Protein AF-A0A1M5QL89-F1 (afdb_monomer_lite)

Secondary structure (DSSP, 8-state):
---HHHHHHHHHHHHGGG--EES---HHHHHHHHHHHS--TT-S-EEEEEEESSSSEEEEEETTTEEEEEE--SSSS--EEEEESSHHHHHHHHHHHHHHHT-

Radius of gyration: 13.14 Å; chains: 1; bounding box: 34×24×36 Å

Foldseek 3Di:
DDDLQVLQVVVCVVVPPLQFKHQPDDFVVVVVQQVQQDPPPPFPDKTWGMAGNVAQWTWIDTNVQKIKIWRGDSPRYHTDIDTDRGSVRVSVVSSVCSVVPPD

Sequence (103 aa):
MYNVISEINKLEEKYGEEFNWGTDLKPEYFETELKRETTIAPFKSVKAIARSYSNDDVLFVLDDEVYRIYHLTYSGGNPRYQEFTDGQAAVDYIEKRFLNEYL

pLDDT: mean 92.54, std 7.23, range [67.0, 98.38]

Structure (mmCIF, N/CA/C/O backbone):
data_AF-A0A1M5QL89-F1
#
_entry.id   AF-A0A1M5QL89-F1
#
loop_
_atom_site.group_PDB
_atom_site.id
_atom_site.type_symbol
_atom_site.label_atom_id
_atom_site.label_alt_id
_atom_site.label_comp_id
_atom_site.label_asym_id
_atom_site.label_entity_id
_atom_site.label_seq_id
_atom_site.pdbx_PDB_ins_code
_atom_site.Cartn_x
_atom_site.Cartn_y
_atom_site.Cartn_z
_atom_site.occupancy
_atom_site.B_iso_or_equiv
_atom_site.auth_seq_id
_atom_site.auth_comp_id
_atom_site.auth_asym_id
_atom_site.auth_atom_id
_atom_site.pdbx_PDB_model_num
ATOM 1 N N . MET A 1 1 ? -15.075 -2.547 -9.523 1.00 67.06 1 MET A N 1
ATOM 2 C CA . MET A 1 1 ? -13.614 -2.484 -9.324 1.00 67.06 1 MET A CA 1
ATOM 3 C C . MET A 1 1 ? -13.385 -2.221 -7.850 1.00 67.06 1 MET A C 1
ATOM 5 O O . MET A 1 1 ? -14.052 -1.341 -7.318 1.00 67.06 1 MET A O 1
ATOM 9 N N . TYR A 1 2 ? -12.564 -3.028 -7.187 1.00 86.94 2 TYR A N 1
ATOM 10 C CA . TYR A 1 2 ? -12.269 -2.858 -5.766 1.00 86.94 2 TYR A CA 1
ATOM 11 C C . TYR A 1 2 ? -11.463 -1.566 -5.554 1.00 86.94 2 TYR A C 1
ATOM 13 O O . TYR A 1 2 ? -10.496 -1.336 -6.278 1.00 86.94 2 TYR A O 1
ATOM 21 N N . ASN A 1 3 ? -11.883 -0.697 -4.629 1.00 94.94 3 ASN A N 1
ATOM 22 C CA . ASN A 1 3 ? -11.225 0.589 -4.380 1.00 94.94 3 ASN A CA 1
ATOM 23 C C . ASN A 1 3 ? -10.446 0.534 -3.065 1.00 94.94 3 ASN A C 1
ATOM 25 O O . ASN A 1 3 ? -10.994 0.824 -2.006 1.00 94.94 3 ASN A O 1
ATOM 29 N N . VAL A 1 4 ? -9.160 0.202 -3.161 1.00 96.88 4 VAL A N 1
ATOM 30 C CA . VAL A 1 4 ? -8.275 0.026 -2.001 1.00 96.88 4 VAL A CA 1
ATOM 31 C C . VAL A 1 4 ? -8.244 1.260 -1.097 1.00 96.88 4 VAL A C 1
ATOM 33 O O . VAL A 1 4 ? -8.386 1.114 0.109 1.00 96.88 4 VAL A O 1
ATOM 36 N N . ILE A 1 5 ? -8.131 2.471 -1.658 1.00 97.06 5 ILE A N 1
ATOM 37 C CA . ILE A 1 5 ? -8.099 3.724 -0.876 1.00 97.06 5 ILE A CA 1
ATOM 38 C C . ILE A 1 5 ? -9.370 3.851 -0.031 1.00 97.06 5 ILE A C 1
ATOM 40 O O . ILE A 1 5 ? -9.305 4.113 1.166 1.00 97.06 5 ILE A O 1
ATOM 44 N N . SER A 1 6 ? -10.534 3.624 -0.649 1.00 97.56 6 SER A N 1
ATOM 45 C CA . SER A 1 6 ? -11.811 3.716 0.061 1.00 97.56 6 SER A CA 1
ATOM 46 C C . SER A 1 6 ? -11.943 2.677 1.169 1.00 97.56 6 SER A C 1
ATOM 48 O O . SER A 1 6 ? -12.586 2.973 2.171 1.00 97.56 6 SER A O 1
ATOM 50 N N . GLU A 1 7 ? -11.405 1.471 0.992 1.00 98.19 7 GLU A N 1
ATOM 51 C CA . GLU A 1 7 ? -11.493 0.426 2.014 1.00 98.19 7 GLU A CA 1
ATOM 52 C C . GLU A 1 7 ? -10.521 0.676 3.170 1.00 98.19 7 GLU A C 1
ATOM 54 O O . GLU A 1 7 ? -10.924 0.523 4.317 1.00 98.19 7 GLU A O 1
ATOM 59 N N . ILE A 1 8 ? -9.303 1.167 2.909 1.00 97.81 8 ILE A N 1
ATOM 60 C CA . ILE A 1 8 ? -8.386 1.600 3.979 1.00 97.81 8 ILE A CA 1
ATOM 61 C C . ILE A 1 8 ? -9.024 2.709 4.824 1.00 97.81 8 ILE A C 1
ATOM 63 O O . ILE A 1 8 ? -9.019 2.606 6.047 1.00 97.81 8 ILE A O 1
ATOM 67 N N . ASN A 1 9 ? -9.655 3.708 4.199 1.00 97.25 9 ASN A N 1
ATOM 68 C CA . ASN A 1 9 ? -10.330 4.780 4.939 1.00 97.25 9 ASN A CA 1
ATOM 69 C C . ASN A 1 9 ? -11.491 4.255 5.798 1.00 97.25 9 ASN A C 1
ATOM 71 O O . ASN A 1 9 ? -11.696 4.729 6.909 1.00 97.25 9 ASN A O 1
ATOM 75 N N . LYS A 1 10 ? -12.230 3.239 5.333 1.00 98.00 10 LYS A N 1
ATOM 76 C CA . LYS A 1 10 ? -13.265 2.591 6.157 1.00 98.00 10 LYS A CA 1
ATOM 77 C C . LYS A 1 10 ? -12.673 1.862 7.361 1.00 98.00 10 LYS A C 1
ATOM 79 O O . LYS A 1 10 ? -13.324 1.816 8.399 1.00 98.00 10 LYS A O 1
ATOM 84 N N . LEU A 1 11 ? -11.485 1.266 7.234 1.00 97.75 11 LEU A N 1
ATOM 85 C CA . LEU A 1 11 ? -10.792 0.652 8.371 1.00 97.75 11 LEU A CA 1
ATOM 86 C C . LEU A 1 11 ? -10.329 1.717 9.372 1.00 97.75 11 LEU A C 1
ATOM 88 O O . LEU A 1 11 ? -10.525 1.531 10.571 1.00 97.75 11 LEU A O 1
ATOM 92 N N . GLU A 1 12 ? -9.807 2.841 8.882 1.00 96.12 12 GLU A N 1
ATOM 93 C CA . GLU A 1 12 ? -9.436 4.003 9.699 1.00 96.12 12 GLU A CA 1
ATOM 94 C C . GLU A 1 12 ? -10.655 4.564 10.453 1.00 96.12 12 GLU A C 1
ATOM 96 O O . GLU A 1 12 ? -10.598 4.764 11.663 1.00 96.12 12 GLU A O 1
ATOM 101 N N . GLU A 1 13 ? -11.813 4.690 9.796 1.00 96.88 13 GLU A N 1
ATOM 102 C CA . GLU A 1 13 ? -13.078 5.068 10.448 1.00 96.88 13 GLU A CA 1
ATOM 103 C C . GLU A 1 13 ? -13.577 4.013 11.454 1.00 96.88 13 GLU A C 1
ATOM 105 O O . GLU A 1 13 ? -14.106 4.358 12.511 1.00 96.88 13 GLU A O 1
ATOM 110 N N . LYS A 1 14 ? -13.437 2.721 11.131 1.00 97.00 14 LYS A N 1
ATOM 111 C CA . LYS A 1 14 ? -13.930 1.598 11.946 1.00 97.00 14 LYS A CA 1
ATOM 112 C C . LYS A 1 14 ? -13.148 1.429 13.247 1.00 97.00 14 LYS A C 1
ATOM 114 O O . LYS A 1 14 ? -13.756 1.151 14.280 1.00 97.00 14 LYS A O 1
ATOM 119 N N . TYR A 1 15 ? -11.824 1.521 13.178 1.00 96.31 15 TYR A N 1
ATOM 120 C CA . TYR A 1 15 ? -10.923 1.278 14.308 1.00 96.31 15 TYR A CA 1
ATOM 121 C C . TYR A 1 15 ? -10.448 2.572 14.982 1.00 96.31 15 TYR A C 1
ATOM 123 O O . TYR A 1 15 ? -9.955 2.521 16.108 1.00 96.31 15 TYR A O 1
ATOM 131 N N . GLY A 1 16 ? -10.666 3.727 14.350 1.00 93.62 16 GLY A N 1
ATOM 132 C CA . GLY A 1 16 ? -10.361 5.037 14.912 1.00 93.62 16 GLY A CA 1
ATOM 133 C C . GLY A 1 16 ? -8.861 5.281 15.061 1.00 93.62 16 GLY A C 1
ATOM 134 O O . GLY A 1 16 ? -8.054 4.764 14.296 1.00 93.62 16 GLY A O 1
ATOM 135 N N . GLU A 1 17 ? -8.494 6.067 16.076 1.00 89.44 17 GLU A N 1
ATOM 136 C CA . GLU A 1 17 ? -7.114 6.523 16.320 1.00 89.44 17 GLU A CA 1
ATOM 137 C C . GLU A 1 17 ? -6.108 5.388 16.565 1.00 89.44 17 GLU A C 1
ATOM 139 O O . GLU A 1 17 ? -4.908 5.586 16.399 1.00 89.44 17 GLU A O 1
ATOM 144 N N . GLU A 1 18 ? -6.585 4.197 16.933 1.00 91.19 18 GLU A N 1
ATOM 145 C CA . GLU A 1 18 ? -5.731 3.026 17.139 1.00 91.19 18 GLU A CA 1
ATOM 146 C C . GLU A 1 18 ? -5.273 2.405 15.812 1.00 91.19 18 GLU A C 1
ATOM 148 O O . GLU A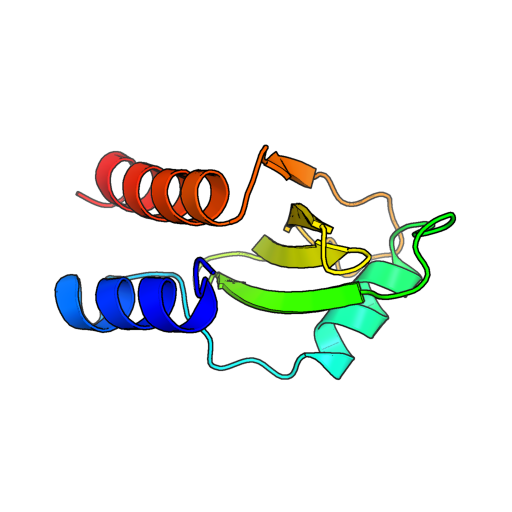 1 18 ? -4.262 1.703 15.774 1.00 91.19 18 GLU A O 1
ATOM 153 N N . PHE A 1 19 ? -5.990 2.649 14.708 1.00 96.00 19 PHE A N 1
ATOM 154 C CA . PHE A 1 19 ? -5.621 2.096 13.411 1.00 96.00 19 PHE A CA 1
ATOM 155 C C . PHE A 1 19 ? -4.311 2.699 12.909 1.00 96.00 19 PHE A C 1
ATOM 157 O O . PHE A 1 19 ? -4.144 3.911 12.806 1.00 96.00 19 PHE A O 1
ATOM 164 N N . ASN A 1 20 ? -3.370 1.835 12.543 1.00 95.06 20 ASN A N 1
ATOM 165 C CA . ASN A 1 20 ? -2.009 2.242 12.216 1.00 95.06 20 ASN A CA 1
ATOM 166 C C . ASN A 1 20 ? -1.730 2.336 10.712 1.00 95.06 20 ASN A C 1
ATOM 168 O O . ASN A 1 20 ? -0.565 2.379 10.328 1.00 95.06 20 ASN A O 1
ATOM 172 N N . TRP A 1 21 ? -2.754 2.359 9.863 1.00 97.69 21 TRP A N 1
ATOM 173 C CA . TRP A 1 21 ? -2.615 2.558 8.421 1.00 97.69 21 TRP A CA 1
ATOM 174 C C . TRP A 1 21 ? -3.518 3.686 7.951 1.00 97.69 21 TRP A C 1
ATOM 176 O O . TRP A 1 21 ? -4.594 3.894 8.498 1.00 97.69 21 TRP A O 1
ATOM 186 N N . GLY A 1 22 ? -3.123 4.367 6.882 1.00 96.8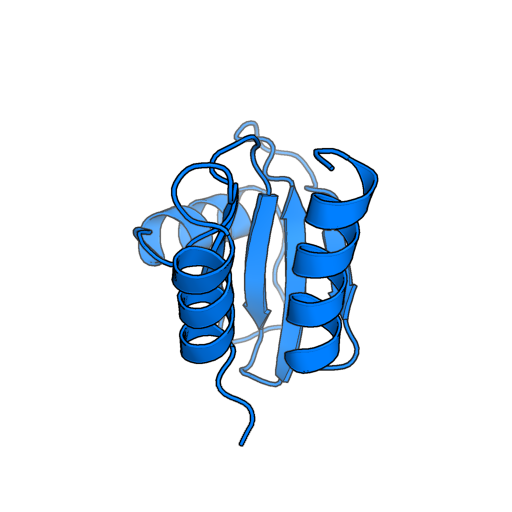1 22 GLY A N 1
ATOM 187 C CA . GLY A 1 22 ? -3.999 5.348 6.261 1.00 96.81 22 GLY A CA 1
ATOM 188 C C . GLY A 1 22 ? -3.518 5.830 4.906 1.00 96.81 22 GLY A C 1
ATOM 189 O O . GLY A 1 22 ? -2.484 5.397 4.379 1.00 96.81 22 GLY A O 1
ATOM 190 N N . THR A 1 23 ? -4.329 6.705 4.319 1.00 96.75 23 THR A N 1
ATOM 191 C CA . THR A 1 23 ? -4.138 7.230 2.960 1.00 96.75 23 THR A CA 1
ATOM 192 C C . THR A 1 23 ? -3.685 8.688 2.947 1.00 96.75 23 THR A C 1
ATOM 194 O O . THR A 1 23 ? -3.520 9.268 1.875 1.00 96.75 23 THR A O 1
ATOM 197 N N . ASP A 1 24 ? -3.416 9.278 4.117 1.00 94.06 24 ASP A N 1
ATOM 198 C CA . ASP A 1 24 ? -2.718 10.559 4.203 1.00 94.06 24 ASP A CA 1
ATOM 199 C C . ASP A 1 24 ? -1.220 10.344 3.937 1.00 94.06 24 ASP A C 1
ATOM 201 O O . ASP A 1 24 ? -0.412 10.019 4.815 1.00 94.06 24 ASP A O 1
ATOM 205 N N . LEU A 1 25 ? -0.849 10.445 2.662 1.00 95.19 25 LEU A N 1
ATOM 206 C CA . LEU A 1 25 ? 0.522 10.302 2.197 1.00 95.19 25 LEU A CA 1
ATOM 207 C C . LEU A 1 25 ? 0.824 11.266 1.049 1.00 95.19 25 LEU A C 1
ATOM 209 O O . LEU A 1 25 ? -0.071 11.771 0.380 1.00 95.19 25 LEU A O 1
ATOM 213 N N . LYS A 1 26 ? 2.118 11.493 0.799 1.00 95.75 26 LYS A N 1
ATOM 214 C CA . LYS A 1 26 ? 2.622 12.163 -0.409 1.00 95.75 26 LYS A CA 1
ATOM 215 C C . LYS A 1 26 ? 3.112 11.090 -1.383 1.00 95.75 26 LYS A C 1
ATOM 217 O O . LYS A 1 26 ? 4.242 10.625 -1.195 1.00 95.75 26 LYS A O 1
ATOM 222 N N . PRO A 1 27 ? 2.305 10.642 -2.362 1.00 94.81 27 PRO A N 1
ATOM 223 C CA . PRO A 1 27 ? 2.644 9.469 -3.162 1.00 94.81 27 PRO A CA 1
ATOM 224 C C . PRO A 1 27 ? 3.985 9.603 -3.882 1.00 94.81 27 PRO A C 1
ATOM 226 O O . PRO A 1 27 ? 4.800 8.683 -3.849 1.00 94.81 27 PRO A O 1
ATOM 229 N N . GLU A 1 28 ? 4.280 10.787 -4.417 1.00 95.38 28 GLU A N 1
ATOM 230 C CA . GLU A 1 28 ? 5.488 11.052 -5.202 1.00 95.38 28 GLU A CA 1
ATOM 231 C C . GLU A 1 28 ? 6.767 10.868 -4.375 1.00 95.38 28 GLU A C 1
ATOM 233 O O . GLU A 1 28 ? 7.800 10.448 -4.904 1.00 95.38 28 GLU A O 1
ATOM 238 N N . TYR A 1 29 ? 6.703 11.162 -3.072 1.00 95.19 29 TYR A N 1
ATOM 239 C CA . TYR A 1 29 ? 7.814 10.935 -2.152 1.00 95.19 29 TYR A CA 1
ATOM 240 C C . TYR A 1 29 ? 8.107 9.437 -2.033 1.00 95.19 29 TYR A C 1
ATOM 242 O O . TYR A 1 29 ? 9.216 9.003 -2.330 1.00 95.19 29 TYR A O 1
ATOM 250 N N . PHE A 1 30 ? 7.099 8.633 -1.696 1.00 95.88 30 PHE A N 1
ATOM 251 C CA . PHE A 1 30 ? 7.259 7.188 -1.517 1.00 95.88 30 PHE A CA 1
ATOM 252 C C . PHE A 1 30 ? 7.611 6.461 -2.815 1.00 95.88 30 PHE A C 1
ATOM 254 O O . PHE A 1 30 ? 8.437 5.551 -2.812 1.00 95.88 30 PHE A O 1
ATOM 261 N N . GLU A 1 31 ? 7.036 6.880 -3.940 1.00 94.88 31 GLU A N 1
ATOM 262 C CA . GLU A 1 31 ? 7.397 6.357 -5.258 1.00 94.88 31 GLU A CA 1
ATOM 263 C C . GLU A 1 31 ? 8.865 6.631 -5.599 1.00 94.88 31 GLU A C 1
ATOM 265 O O . GLU A 1 31 ? 9.527 5.784 -6.203 1.00 94.88 31 GLU A O 1
ATOM 270 N N . THR A 1 32 ? 9.380 7.804 -5.223 1.00 93.38 32 THR A N 1
ATOM 271 C CA . THR A 1 32 ? 10.790 8.166 -5.416 1.00 93.38 32 THR A CA 1
ATOM 272 C C . THR A 1 32 ? 11.698 7.329 -4.520 1.00 93.38 32 THR A C 1
ATOM 274 O O . THR A 1 32 ? 12.697 6.796 -5.006 1.00 93.38 32 THR A O 1
ATOM 277 N N . GLU A 1 33 ? 11.339 7.157 -3.246 1.00 93.69 33 GLU A N 1
ATOM 278 C CA . GLU A 1 33 ? 12.104 6.329 -2.308 1.00 93.69 33 GLU A CA 1
ATOM 279 C C . GLU A 1 33 ? 12.150 4.866 -2.771 1.00 93.69 33 GLU A C 1
ATOM 281 O O . GLU A 1 33 ? 13.236 4.289 -2.865 1.00 93.69 33 GLU A O 1
ATOM 286 N N . LEU A 1 34 ? 11.014 4.294 -3.192 1.00 93.31 34 LEU A N 1
ATOM 287 C CA . LEU A 1 34 ? 10.976 2.932 -3.727 1.00 93.31 34 LEU A CA 1
ATOM 288 C C . LEU A 1 34 ? 11.868 2.792 -4.972 1.00 93.31 34 LEU A C 1
ATOM 290 O O . LEU A 1 34 ? 12.644 1.845 -5.063 1.00 93.31 34 LEU A O 1
ATOM 294 N N . LYS A 1 35 ? 11.821 3.750 -5.911 1.00 90.81 35 LYS A N 1
ATOM 295 C CA . LYS A 1 35 ? 12.673 3.747 -7.123 1.00 90.81 35 LYS A CA 1
ATOM 296 C C . LYS A 1 35 ? 14.163 3.884 -6.807 1.00 90.81 35 LYS A C 1
ATOM 298 O O . LYS A 1 35 ? 14.991 3.427 -7.593 1.00 90.81 35 LYS A O 1
ATOM 303 N N . ARG A 1 36 ? 14.515 4.534 -5.696 1.00 89.81 36 ARG A N 1
ATOM 304 C CA . ARG A 1 36 ? 15.904 4.660 -5.238 1.00 89.81 36 ARG A CA 1
ATOM 305 C C . ARG A 1 36 ? 16.413 3.356 -4.626 1.00 89.81 36 ARG A C 1
ATOM 307 O O . ARG A 1 36 ? 17.590 3.036 -4.763 1.00 89.81 36 ARG A O 1
ATOM 314 N N . GLU A 1 37 ? 15.546 2.638 -3.925 1.00 87.56 37 GLU A N 1
ATOM 315 C CA . GLU A 1 37 ? 15.913 1.458 -3.138 1.00 87.56 37 GLU A CA 1
ATOM 316 C C . GLU A 1 37 ? 15.809 0.152 -3.922 1.00 87.56 37 GLU A C 1
ATOM 318 O O . GLU A 1 37 ? 16.562 -0.787 -3.674 1.00 87.56 37 GLU A O 1
ATOM 323 N N . THR A 1 38 ? 14.933 0.081 -4.922 1.00 84.19 38 THR A N 1
ATOM 324 C CA . THR A 1 38 ? 14.793 -1.119 -5.742 1.00 84.19 38 THR A CA 1
ATOM 325 C C . THR A 1 38 ? 14.741 -0.818 -7.230 1.00 84.19 38 THR A C 1
ATOM 327 O O . THR A 1 38 ? 14.309 0.240 -7.683 1.00 84.19 38 THR A O 1
ATOM 330 N N . THR A 1 39 ? 15.160 -1.801 -8.023 1.00 81.06 39 THR A N 1
ATOM 331 C CA . THR A 1 39 ? 14.921 -1.773 -9.463 1.00 81.06 39 THR A CA 1
ATOM 332 C C . THR A 1 39 ? 13.479 -2.193 -9.713 1.00 81.06 39 THR A C 1
ATOM 334 O O . THR A 1 39 ? 13.146 -3.369 -9.610 1.00 81.06 39 THR A O 1
ATOM 337 N N . ILE A 1 40 ? 12.624 -1.228 -10.052 1.00 76.44 40 ILE A N 1
ATOM 338 C CA . ILE A 1 40 ? 11.205 -1.480 -10.348 1.00 76.44 40 ILE A CA 1
ATOM 339 C C . ILE A 1 40 ? 10.989 -1.905 -11.816 1.00 76.44 40 ILE A C 1
ATOM 341 O O . ILE A 1 40 ? 9.875 -2.214 -12.222 1.00 76.44 40 ILE A O 1
ATOM 345 N N . ALA A 1 41 ? 12.042 -1.992 -12.638 1.00 71.88 41 ALA A N 1
ATOM 346 C CA . ALA A 1 41 ? 11.922 -2.610 -13.960 1.00 71.88 41 ALA A CA 1
ATOM 347 C C . ALA A 1 41 ? 11.478 -4.080 -13.788 1.00 71.88 41 ALA A C 1
ATOM 349 O O . ALA A 1 41 ? 12.131 -4.811 -13.041 1.00 71.88 41 ALA A O 1
ATOM 350 N N . PRO A 1 42 ? 10.384 -4.530 -14.433 1.00 79.25 42 PRO A N 1
ATOM 351 C CA . PRO A 1 42 ? 9.821 -4.024 -15.692 1.00 79.25 42 PRO A CA 1
ATOM 352 C C . PRO A 1 42 ? 8.577 -3.114 -15.598 1.00 79.25 42 PRO A C 1
ATOM 354 O O . PRO A 1 42 ? 8.022 -2.788 -16.647 1.00 79.25 42 PRO A O 1
ATOM 357 N N . PHE A 1 43 ? 8.118 -2.714 -14.411 1.00 83.50 43 PHE A N 1
ATOM 358 C CA . PHE A 1 43 ? 6.854 -1.980 -14.277 1.00 83.50 43 PHE A CA 1
ATOM 359 C C . PHE A 1 43 ? 6.953 -0.546 -14.821 1.00 83.50 43 PHE A C 1
ATOM 361 O O . PHE A 1 43 ? 7.957 0.148 -14.625 1.00 83.50 43 PHE A O 1
ATOM 368 N N . LYS A 1 44 ? 5.907 -0.093 -15.518 1.00 84.06 44 LYS A N 1
ATOM 369 C CA . LYS A 1 44 ? 5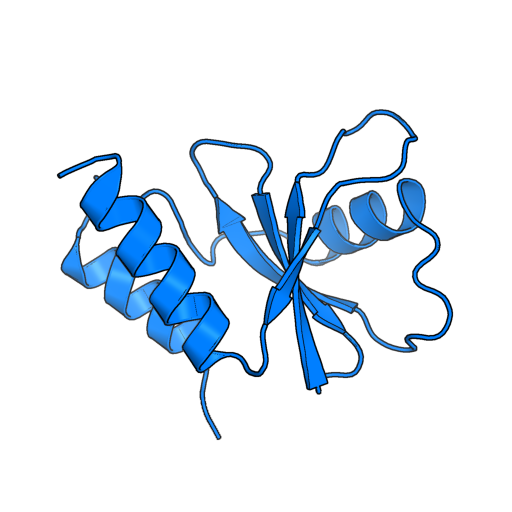.809 1.241 -16.139 1.00 84.06 44 LYS A CA 1
ATOM 370 C C . LYS A 1 44 ? 5.215 2.280 -15.195 1.00 84.06 44 LYS A C 1
ATOM 372 O O . LYS A 1 44 ? 5.584 3.452 -15.282 1.00 84.06 44 LYS A O 1
ATOM 377 N N . SER A 1 45 ? 4.295 1.874 -14.324 1.00 91.25 45 SER A N 1
ATOM 378 C CA . SER A 1 45 ? 3.666 2.732 -13.326 1.00 91.25 45 SER A CA 1
ATOM 379 C C . SER A 1 45 ? 3.845 2.166 -11.920 1.00 91.25 45 SER A C 1
ATOM 381 O O . SER A 1 45 ? 3.887 0.957 -11.699 1.00 91.25 45 SER A O 1
ATOM 383 N N . VAL A 1 46 ? 3.995 3.077 -10.966 1.00 93.75 46 VAL A N 1
ATOM 384 C CA . VAL A 1 46 ? 4.147 2.801 -9.539 1.00 93.75 46 VAL A CA 1
ATOM 385 C C . VAL A 1 46 ? 3.350 3.880 -8.844 1.00 93.75 46 VAL A C 1
ATOM 387 O O . VAL A 1 46 ? 3.608 5.051 -9.111 1.00 93.75 46 VAL A O 1
ATOM 390 N N . LYS A 1 47 ? 2.391 3.502 -8.006 1.00 96.31 47 LYS A N 1
ATOM 391 C CA . LYS A 1 47 ? 1.593 4.452 -7.226 1.00 96.31 47 LYS A CA 1
ATOM 392 C C . LYS A 1 47 ? 1.556 4.005 -5.780 1.00 96.31 47 LYS A C 1
ATOM 394 O O . LYS A 1 47 ? 1.194 2.859 -5.509 1.00 96.31 47 LYS A O 1
ATOM 399 N N . ALA A 1 48 ? 1.923 4.890 -4.862 1.00 97.56 48 ALA A N 1
ATOM 400 C CA . ALA A 1 48 ? 1.712 4.645 -3.440 1.00 97.56 48 ALA A CA 1
ATOM 401 C C . ALA A 1 48 ? 0.232 4.879 -3.097 1.00 97.56 48 ALA A C 1
ATOM 403 O O . ALA A 1 48 ? -0.354 5.876 -3.517 1.00 97.56 48 ALA A O 1
ATOM 404 N N . ILE A 1 49 ? -0.375 3.950 -2.360 1.00 97.50 49 ILE A N 1
ATOM 405 C CA . ILE A 1 49 ? -1.815 3.940 -2.057 1.00 97.50 49 ILE A CA 1
ATOM 406 C C . ILE A 1 49 ? -2.078 4.255 -0.587 1.00 97.50 49 ILE A C 1
ATOM 408 O O . ILE A 1 49 ? -2.985 5.019 -0.271 1.00 97.50 49 ILE A O 1
ATOM 412 N N . ALA A 1 50 ? -1.317 3.628 0.304 1.00 98.06 50 ALA A N 1
ATOM 413 C CA . ALA A 1 50 ? -1.482 3.748 1.744 1.00 98.06 50 ALA A CA 1
ATOM 414 C C . ALA A 1 50 ? -0.137 3.517 2.428 1.00 98.06 50 ALA A C 1
ATOM 416 O O . ALA A 1 50 ? 0.739 2.846 1.874 1.00 98.06 50 ALA A O 1
ATOM 417 N N . ARG A 1 51 ? 0.021 4.045 3.637 1.00 98.12 51 ARG A N 1
ATOM 418 C CA . ARG A 1 51 ? 1.209 3.832 4.464 1.00 98.12 51 ARG A CA 1
ATOM 419 C C . ARG A 1 51 ? 0.822 3.376 5.857 1.00 98.12 51 ARG A C 1
ATOM 421 O O . ARG A 1 51 ? -0.252 3.717 6.349 1.00 98.12 51 ARG A O 1
ATOM 428 N N . SER A 1 52 ? 1.743 2.681 6.499 1.00 96.75 52 SER A N 1
ATOM 429 C CA . SER A 1 52 ? 1.716 2.504 7.938 1.00 96.75 52 SER A CA 1
ATOM 430 C C . SER A 1 52 ? 2.169 3.790 8.639 1.00 96.75 52 SER A C 1
ATOM 432 O O . SER A 1 52 ? 3.076 4.507 8.190 1.00 96.75 52 SER A O 1
ATOM 434 N N . TYR A 1 53 ? 1.517 4.098 9.752 1.00 95.12 53 TYR A N 1
ATOM 435 C CA . TYR A 1 53 ? 1.902 5.142 10.694 1.00 95.12 53 TYR A CA 1
ATOM 436 C C . TYR A 1 53 ? 2.815 4.602 11.802 1.00 95.12 53 TYR A C 1
ATOM 438 O O . TYR A 1 53 ? 3.486 5.391 12.465 1.00 95.12 53 TYR A O 1
ATOM 446 N N . SER A 1 54 ? 2.879 3.277 11.995 1.00 93.19 54 SER A N 1
ATOM 447 C CA . SER A 1 54 ? 3.693 2.653 13.048 1.00 93.19 54 SER A CA 1
ATOM 448 C C . SER A 1 54 ? 5.050 2.130 12.572 1.0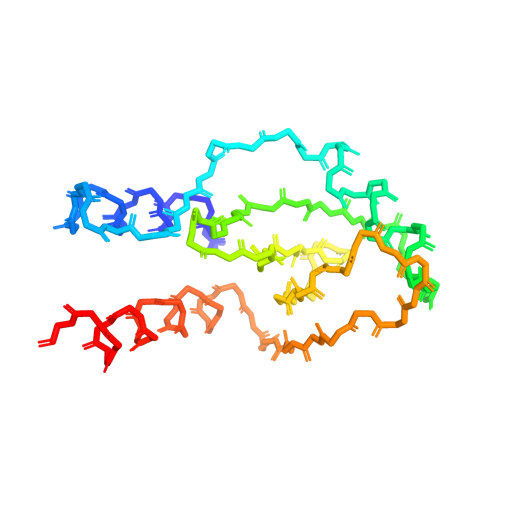0 93.19 54 SER A C 1
ATOM 450 O O . SER A 1 54 ? 5.905 1.825 13.404 1.00 93.19 54 SER A O 1
ATOM 452 N N . ASN A 1 55 ? 5.266 2.005 11.261 1.00 93.56 55 ASN A N 1
ATOM 453 C CA . ASN A 1 55 ? 6.524 1.540 10.678 1.00 93.56 55 ASN A CA 1
ATOM 454 C C . ASN A 1 55 ? 6.722 2.083 9.245 1.00 93.56 55 ASN A C 1
ATOM 456 O O . ASN A 1 55 ? 5.955 2.920 8.767 1.00 93.56 55 ASN A O 1
ATOM 460 N N . ASP A 1 56 ? 7.756 1.585 8.567 1.00 94.88 56 ASP A N 1
ATOM 461 C CA . ASP A 1 56 ? 8.160 2.004 7.220 1.00 94.88 56 ASP A CA 1
ATOM 462 C C . ASP A 1 56 ? 7.465 1.226 6.084 1.00 94.88 56 ASP A C 1
ATOM 464 O O . ASP A 1 56 ? 7.932 1.230 4.941 1.00 94.88 56 ASP A O 1
ATOM 468 N N . ASP A 1 57 ? 6.350 0.551 6.385 1.00 97.25 57 ASP A N 1
ATOM 469 C CA . ASP A 1 57 ? 5.563 -0.171 5.389 1.00 97.25 57 ASP A CA 1
ATOM 470 C C . ASP A 1 57 ? 4.711 0.784 4.545 1.00 97.25 57 ASP A C 1
ATOM 472 O O . ASP A 1 57 ? 4.000 1.657 5.052 1.00 97.25 57 ASP A O 1
ATOM 476 N N . VAL A 1 58 ? 4.734 0.570 3.230 1.00 98.06 58 VAL A N 1
ATOM 477 C CA . VAL A 1 58 ? 3.941 1.327 2.259 1.00 98.06 58 VAL A CA 1
ATOM 478 C C . VAL A 1 58 ? 3.336 0.368 1.240 1.00 98.06 58 VAL A C 1
ATOM 480 O O . VAL A 1 58 ? 4.033 -0.468 0.661 1.00 98.06 58 VAL A O 1
ATOM 483 N N . LEU A 1 59 ? 2.028 0.489 1.016 1.00 98.38 59 LEU A N 1
ATOM 484 C CA . LEU A 1 59 ? 1.294 -0.248 -0.005 1.00 98.38 59 LEU A CA 1
ATOM 485 C C . LEU A 1 59 ? 1.389 0.490 -1.341 1.00 98.38 59 LEU A C 1
ATOM 487 O O . LEU A 1 59 ? 0.956 1.637 -1.463 1.00 98.38 59 LEU A O 1
ATOM 491 N N . PHE A 1 60 ? 1.890 -0.203 -2.355 1.00 97.12 60 PHE A N 1
ATOM 492 C CA . PHE A 1 60 ? 1.966 0.265 -3.730 1.00 97.12 60 PHE A CA 1
ATOM 493 C C . PHE A 1 60 ? 1.097 -0.587 -4.651 1.00 97.12 60 PHE A C 1
ATOM 495 O O . PHE A 1 60 ? 0.910 -1.785 -4.418 1.00 97.12 60 PHE A O 1
ATOM 502 N N . VAL A 1 61 ? 0.645 0.024 -5.744 1.00 96.38 61 VAL A N 1
ATOM 503 C CA . VAL A 1 61 ? 0.204 -0.689 -6.944 1.00 96.38 61 VAL A CA 1
ATOM 504 C C . VAL A 1 61 ? 1.191 -0.441 -8.083 1.00 96.38 61 VAL A C 1
ATOM 506 O O . VAL A 1 61 ? 1.610 0.694 -8.326 1.00 96.38 61 VAL A O 1
ATOM 509 N N . LEU A 1 62 ? 1.582 -1.518 -8.757 1.00 94.12 62 LEU A N 1
ATOM 510 C CA . LEU A 1 62 ? 2.486 -1.521 -9.902 1.00 94.12 62 LEU A CA 1
ATOM 511 C C . LEU A 1 62 ? 1.691 -1.889 -11.155 1.00 94.12 62 LEU A C 1
ATOM 513 O O . LEU A 1 62 ? 0.939 -2.865 -11.140 1.00 94.12 62 LEU A O 1
ATOM 517 N N . ASP A 1 63 ? 1.832 -1.090 -12.212 1.00 93.00 63 ASP A N 1
ATOM 518 C CA . ASP A 1 63 ? 1.078 -1.221 -13.470 1.00 93.00 63 ASP A CA 1
ATOM 519 C C . ASP A 1 63 ? -0.447 -1.318 -13.294 1.00 93.00 63 ASP A C 1
ATOM 521 O O . ASP A 1 63 ? -1.142 -1.865 -14.139 1.00 93.00 63 ASP A O 1
ATOM 525 N N . ASP A 1 64 ? -0.973 -0.751 -12.202 1.00 90.81 64 ASP A N 1
ATOM 526 C CA . ASP A 1 64 ? -2.390 -0.824 -11.817 1.00 90.81 64 ASP A CA 1
ATOM 527 C C . ASP A 1 64 ? -2.927 -2.270 -11.626 1.00 90.81 64 ASP A C 1
ATOM 529 O O . ASP A 1 64 ? -4.136 -2.473 -11.520 1.00 90.81 64 ASP A O 1
ATOM 533 N N . GLU A 1 65 ? -2.036 -3.265 -11.520 1.00 90.69 65 GLU A N 1
ATOM 534 C CA . GLU A 1 65 ? -2.373 -4.697 -11.455 1.00 90.69 65 GLU A CA 1
ATOM 535 C C . GLU A 1 65 ? -1.780 -5.404 -10.228 1.00 90.69 65 GLU A C 1
ATOM 537 O O . GLU A 1 65 ? -2.446 -6.230 -9.602 1.00 90.69 65 GLU A O 1
ATOM 542 N N . VAL A 1 66 ? -0.533 -5.090 -9.865 1.00 94.19 66 VAL A N 1
ATOM 543 C CA . VAL A 1 66 ? 0.214 -5.823 -8.834 1.00 94.19 66 VAL A CA 1
ATOM 544 C C . VAL A 1 66 ? 0.266 -5.017 -7.545 1.00 94.19 66 VAL A C 1
ATOM 546 O O . VAL A 1 66 ? 0.823 -3.921 -7.514 1.00 94.19 66 VAL A O 1
ATOM 549 N N . TYR A 1 67 ? -0.257 -5.581 -6.459 1.00 97.25 67 TYR A N 1
ATOM 550 C CA . TYR A 1 67 ? -0.252 -4.949 -5.141 1.00 97.25 67 TYR A CA 1
ATOM 551 C C . TYR A 1 67 ? 0.901 -5.478 -4.296 1.00 97.25 67 TYR A C 1
ATOM 553 O O . TYR A 1 67 ? 1.054 -6.690 -4.124 1.00 97.25 67 TYR A O 1
ATOM 561 N N . ARG A 1 68 ? 1.710 -4.571 -3.744 1.00 97.00 68 ARG A N 1
ATOM 562 C CA . ARG A 1 68 ? 2.835 -4.925 -2.871 1.00 97.00 68 ARG A CA 1
ATOM 563 C C . ARG A 1 68 ? 2.940 -3.989 -1.685 1.00 97.00 68 ARG A C 1
ATOM 565 O O . ARG A 1 68 ? 2.927 -2.775 -1.859 1.00 97.00 68 ARG A O 1
ATOM 572 N N . ILE A 1 69 ? 3.130 -4.558 -0.501 1.00 97.88 69 ILE A N 1
ATOM 573 C CA . ILE A 1 69 ? 3.600 -3.804 0.662 1.00 97.88 69 ILE A CA 1
ATOM 574 C C . ILE A 1 69 ? 5.116 -3.918 0.693 1.00 97.88 69 ILE A C 1
ATOM 576 O O . ILE A 1 69 ? 5.639 -5.027 0.795 1.00 97.88 69 ILE A O 1
ATOM 580 N N . TYR A 1 70 ? 5.801 -2.784 0.597 1.00 96.38 70 TYR A N 1
ATOM 581 C CA . TYR A 1 70 ? 7.247 -2.678 0.763 1.00 96.38 70 TYR A CA 1
ATOM 582 C C . TYR A 1 70 ? 7.570 -2.104 2.136 1.00 96.38 70 TYR A C 1
ATOM 584 O O . TYR A 1 70 ? 6.983 -1.098 2.519 1.00 96.38 70 TYR A O 1
ATOM 592 N N . HIS A 1 71 ? 8.545 -2.701 2.817 1.00 96.06 71 HIS A N 1
ATOM 593 C CA . HIS A 1 71 ? 9.190 -2.103 3.983 1.00 96.06 71 HIS A CA 1
ATOM 594 C C . HIS A 1 71 ? 10.402 -1.299 3.506 1.00 96.06 71 HIS A C 1
ATOM 596 O O . HIS A 1 71 ? 11.434 -1.893 3.162 1.00 96.06 71 HIS A O 1
ATOM 602 N N . LEU A 1 72 ? 10.255 0.023 3.401 1.00 94.12 72 LEU A N 1
ATOM 603 C CA . LEU A 1 72 ? 11.314 0.907 2.904 1.00 94.12 72 LEU A CA 1
ATOM 604 C C . LEU A 1 72 ? 12.467 0.991 3.912 1.00 94.12 72 LEU A C 1
ATOM 606 O O . LEU A 1 72 ? 12.256 0.929 5.120 1.00 94.12 72 LEU A O 1
ATOM 610 N N . THR A 1 73 ? 13.701 1.112 3.426 1.00 90.81 73 THR A N 1
ATOM 611 C CA . THR A 1 73 ? 14.905 1.133 4.275 1.00 90.81 73 THR A CA 1
ATOM 612 C C . THR A 1 73 ? 15.495 2.528 4.452 1.00 90.81 73 THR A C 1
ATOM 614 O O . THR A 1 73 ? 16.376 2.710 5.296 1.00 90.81 73 THR A O 1
ATOM 617 N N . TYR A 1 74 ? 15.099 3.494 3.619 1.00 86.12 74 TYR A N 1
ATOM 618 C CA . TYR A 1 74 ? 15.640 4.862 3.522 1.00 86.12 74 TYR A CA 1
ATOM 619 C C . TYR A 1 74 ? 17.166 4.942 3.362 1.00 86.12 74 TYR A C 1
ATOM 621 O O . TYR A 1 74 ? 17.791 5.994 3.496 1.00 86.12 74 TYR A O 1
ATOM 629 N N . SER A 1 75 ? 17.787 3.808 3.064 1.00 78.06 75 SER A N 1
ATOM 630 C CA . SER A 1 75 ? 19.224 3.605 3.005 1.00 78.06 75 SER A CA 1
ATOM 631 C C . SER A 1 75 ? 19.452 2.595 1.896 1.00 78.06 75 SER A C 1
ATOM 633 O O . SER A 1 75 ? 19.139 1.418 2.059 1.00 78.06 75 SER A O 1
ATOM 635 N N . GLY A 1 76 ? 19.886 3.097 0.731 1.00 67.00 76 GLY A N 1
ATOM 636 C CA . GL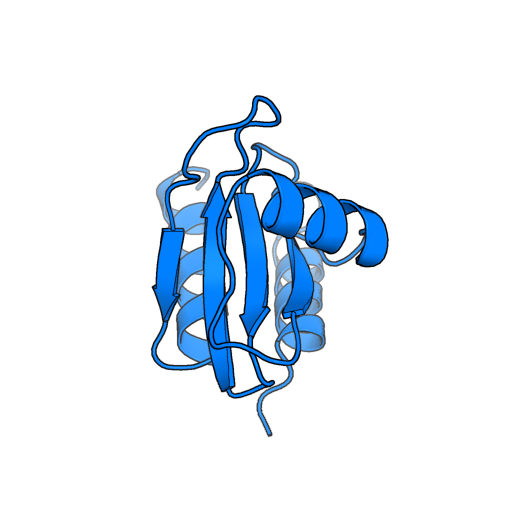Y A 1 76 ? 19.938 2.365 -0.539 1.00 67.00 76 GLY A CA 1
ATOM 637 C C . GLY A 1 76 ? 20.256 0.880 -0.361 1.00 67.00 76 GLY A C 1
ATOM 638 O O . GLY A 1 76 ? 21.376 0.509 -0.016 1.00 67.00 76 GLY A O 1
ATOM 639 N N . GLY A 1 77 ? 19.243 0.043 -0.552 1.00 72.06 77 GLY A N 1
ATOM 640 C CA . GLY A 1 77 ? 19.257 -1.385 -0.266 1.00 72.06 77 GLY A CA 1
ATOM 641 C C . GLY A 1 77 ? 17.947 -1.997 -0.743 1.00 72.06 77 GLY A C 1
ATOM 642 O O . GLY A 1 77 ? 17.000 -1.264 -0.967 1.00 72.06 77 GLY A O 1
ATOM 643 N N . ASN A 1 78 ? 17.890 -3.319 -0.924 1.00 81.19 78 ASN A N 1
ATOM 644 C CA . ASN A 1 78 ? 16.703 -3.982 -1.469 1.00 81.19 78 ASN A CA 1
ATOM 645 C C . ASN A 1 78 ? 15.601 -4.093 -0.395 1.00 81.19 78 ASN A C 1
ATOM 647 O O . ASN A 1 78 ? 15.728 -4.956 0.485 1.00 81.19 78 ASN A O 1
ATOM 651 N N . PRO A 1 79 ? 14.526 -3.282 -0.453 1.00 86.75 79 PRO A N 1
ATOM 652 C CA . PRO A 1 79 ? 13.439 -3.349 0.507 1.00 86.75 79 PRO A CA 1
ATOM 653 C C . PRO A 1 79 ? 12.745 -4.703 0.381 1.00 86.75 79 PRO A C 1
ATOM 655 O O . PRO A 1 79 ? 12.565 -5.243 -0.718 1.00 86.75 79 PRO A O 1
ATOM 658 N N . ARG A 1 80 ? 12.359 -5.278 1.521 1.00 91.81 80 ARG A N 1
ATOM 659 C CA . ARG A 1 80 ? 11.551 -6.501 1.527 1.00 91.81 80 ARG A CA 1
ATOM 660 C C . ARG A 1 80 ? 10.129 -6.142 1.130 1.00 91.81 80 ARG A C 1
ATOM 662 O O . ARG A 1 80 ? 9.639 -5.080 1.504 1.00 91.81 80 ARG A O 1
ATOM 669 N N . TYR A 1 81 ? 9.470 -7.043 0.413 1.00 95.12 81 TYR A N 1
ATOM 670 C CA . TYR A 1 81 ? 8.070 -6.864 0.064 1.00 95.12 81 TYR A CA 1
ATOM 671 C C . TYR A 1 81 ? 7.257 -8.136 0.220 1.00 95.12 81 TYR A C 1
ATOM 673 O O . TYR A 1 81 ? 7.776 -9.248 0.108 1.00 95.12 81 TYR A O 1
ATOM 681 N N . GLN A 1 82 ? 5.964 -7.930 0.442 1.00 96.69 82 GLN A N 1
ATOM 682 C CA . GLN A 1 82 ? 4.922 -8.936 0.318 1.00 96.69 82 GLN A CA 1
ATOM 683 C C . GLN A 1 82 ? 4.051 -8.568 -0.883 1.00 96.69 82 GLN A C 1
ATOM 685 O O . GLN A 1 82 ? 3.568 -7.441 -0.969 1.00 96.69 82 GLN A O 1
ATOM 690 N N . GLU A 1 83 ? 3.863 -9.510 -1.803 1.00 96.88 83 GLU A N 1
ATOM 691 C CA . GLU A 1 83 ? 2.950 -9.370 -2.941 1.00 96.88 83 GLU A CA 1
ATOM 692 C C . GLU A 1 83 ? 1.592 -9.998 -2.625 1.00 96.88 83 GLU A C 1
ATOM 694 O O . GLU A 1 83 ? 1.514 -10.984 -1.883 1.00 96.88 83 GLU A O 1
ATOM 699 N N . PHE A 1 84 ? 0.537 -9.418 -3.195 1.00 97.31 84 PHE A N 1
ATOM 700 C CA . PHE A 1 84 ? -0.848 -9.839 -3.024 1.00 97.31 84 PHE A CA 1
ATOM 701 C C . PHE A 1 84 ? -1.489 -10.143 -4.373 1.00 97.31 84 PHE A C 1
ATOM 703 O O . PHE A 1 84 ? -1.137 -9.550 -5.392 1.00 97.31 84 PHE A O 1
ATOM 710 N N . THR A 1 85 ? -2.456 -11.061 -4.366 1.00 95.00 85 THR A N 1
ATOM 711 C CA . THR A 1 85 ? -3.192 -11.462 -5.573 1.00 95.00 85 THR A CA 1
ATOM 712 C C . THR A 1 85 ? -4.051 -10.338 -6.141 1.00 95.00 85 THR A C 1
ATOM 714 O O . THR A 1 85 ? -4.271 -10.295 -7.345 1.00 95.00 85 THR A O 1
ATOM 717 N N . ASP A 1 86 ? -4.543 -9.448 -5.279 1.00 96.50 86 ASP A N 1
ATOM 718 C CA . ASP A 1 86 ? -5.339 -8.276 -5.627 1.00 96.50 86 ASP A CA 1
ATOM 719 C C . ASP A 1 86 ? -5.367 -7.275 -4.453 1.00 96.50 86 ASP A C 1
ATOM 721 O O . ASP A 1 86 ? -4.769 -7.492 -3.393 1.00 96.50 86 ASP A O 1
ATOM 725 N N . GLY A 1 87 ? -6.073 -6.159 -4.652 1.00 96.62 87 GLY A N 1
ATOM 726 C CA . GLY A 1 87 ? -6.226 -5.123 -3.637 1.00 96.62 87 GLY A CA 1
ATOM 727 C C . GLY A 1 87 ? -7.024 -5.566 -2.406 1.00 96.62 87 GLY A C 1
ATOM 728 O O . GLY A 1 87 ? -6.746 -5.068 -1.319 1.00 96.62 87 GLY A O 1
ATOM 729 N N . GLN A 1 88 ? -7.973 -6.501 -2.540 1.00 97.50 88 GLN A N 1
ATOM 730 C CA . GLN A 1 88 ? -8.748 -7.008 -1.399 1.00 97.50 88 GLN A CA 1
ATOM 731 C C . GLN A 1 88 ? -7.846 -7.826 -0.482 1.00 97.50 88 GLN A C 1
ATOM 733 O O . GLN A 1 88 ? -7.829 -7.589 0.721 1.00 97.50 88 GLN A O 1
ATOM 738 N N . ALA A 1 89 ? -7.030 -8.716 -1.046 1.00 98.00 89 ALA A N 1
ATOM 739 C CA . ALA A 1 89 ? -6.065 -9.498 -0.285 1.00 98.00 89 ALA A CA 1
ATOM 740 C C . ALA A 1 89 ? -5.062 -8.607 0.471 1.00 98.00 89 ALA A C 1
ATOM 742 O O . ALA A 1 89 ? -4.664 -8.945 1.587 1.00 98.00 89 ALA A O 1
ATOM 743 N N . ALA A 1 90 ? -4.673 -7.463 -0.106 1.00 98.06 90 ALA A N 1
ATOM 744 C CA . ALA A 1 90 ? -3.825 -6.484 0.572 1.00 98.06 90 ALA A CA 1
ATOM 745 C C . ALA A 1 90 ? -4.536 -5.825 1.770 1.00 98.06 90 ALA A C 1
ATOM 747 O O . ALA A 1 90 ? -3.962 -5.759 2.857 1.00 98.06 90 ALA A O 1
ATOM 748 N N . VAL A 1 91 ? -5.785 -5.378 1.601 1.00 98.25 91 VAL A N 1
ATOM 749 C CA . VAL A 1 91 ? -6.581 -4.765 2.682 1.00 98.25 91 VAL A CA 1
ATOM 750 C C . VAL A 1 91 ? -6.881 -5.772 3.796 1.00 98.25 91 VAL A C 1
ATOM 752 O O . VAL A 1 91 ? -6.653 -5.463 4.965 1.00 98.25 91 VAL A O 1
ATOM 755 N N . ASP A 1 92 ? -7.298 -6.992 3.450 1.00 98.06 92 ASP A N 1
ATOM 756 C CA . ASP A 1 92 ? -7.578 -8.068 4.411 1.00 98.06 92 ASP A CA 1
ATOM 757 C C . ASP A 1 92 ? -6.339 -8.405 5.245 1.00 98.06 92 ASP A C 1
ATOM 759 O O . ASP A 1 92 ? -6.424 -8.658 6.448 1.00 98.06 92 ASP A O 1
ATOM 763 N N . TYR A 1 93 ? -5.164 -8.405 4.612 1.00 97.88 93 TYR A N 1
ATOM 764 C CA . TYR A 1 93 ? -3.902 -8.623 5.304 1.00 97.88 93 TYR A CA 1
ATOM 765 C C . TYR A 1 93 ? -3.585 -7.497 6.294 1.00 97.88 93 TYR A C 1
ATOM 767 O O . TYR A 1 93 ? -3.176 -7.794 7.417 1.00 97.88 93 TYR A O 1
ATOM 775 N N . ILE A 1 94 ? -3.786 -6.234 5.903 1.00 97.56 94 ILE A N 1
ATOM 776 C CA . ILE A 1 94 ? -3.563 -5.066 6.769 1.00 97.56 94 ILE A CA 1
ATOM 777 C C . ILE A 1 94 ? -4.488 -5.126 7.989 1.00 97.56 94 ILE A C 1
ATOM 779 O O . ILE A 1 94 ? -4.011 -5.051 9.122 1.00 97.56 94 ILE A O 1
ATOM 783 N N . GLU A 1 95 ? -5.788 -5.341 7.777 1.00 97.75 95 GLU A N 1
ATOM 784 C CA . GLU A 1 95 ? -6.757 -5.468 8.869 1.00 97.75 95 GLU A CA 1
ATOM 785 C C . GLU A 1 95 ? -6.403 -6.642 9.788 1.00 97.75 95 GLU A C 1
ATOM 787 O O . GLU A 1 95 ? -6.341 -6.491 11.007 1.00 97.75 95 GLU A O 1
ATOM 792 N N . LYS A 1 96 ? -6.101 -7.814 9.222 1.00 96.75 96 LYS A N 1
ATOM 793 C CA . LYS A 1 96 ? -5.740 -8.999 10.007 1.00 96.75 96 LYS A CA 1
ATOM 794 C C . LYS A 1 96 ? -4.452 -8.802 10.808 1.00 96.75 96 LYS A C 1
ATOM 796 O O . LYS A 1 96 ? -4.359 -9.313 11.921 1.00 96.75 96 LYS A O 1
ATOM 801 N N . ARG A 1 97 ? -3.444 -8.117 10.262 1.00 94.81 97 ARG A N 1
ATOM 802 C CA . ARG A 1 97 ? -2.217 -7.751 10.992 1.00 94.81 97 ARG A CA 1
ATOM 803 C C . ARG A 1 97 ? -2.552 -6.871 12.188 1.00 94.81 97 ARG A C 1
ATOM 805 O O . ARG A 1 97 ? -2.176 -7.226 13.299 1.00 94.81 97 ARG A O 1
ATOM 812 N N . PHE A 1 98 ? -3.317 -5.804 11.963 1.00 94.12 98 PHE A N 1
ATOM 813 C CA . PHE A 1 98 ? -3.765 -4.906 13.022 1.00 94.12 98 PHE A CA 1
ATOM 814 C C . PHE A 1 98 ? -4.495 -5.667 14.142 1.00 94.12 98 PHE A C 1
ATOM 816 O O . PHE A 1 98 ? -4.097 -5.589 15.302 1.00 94.12 98 PHE A O 1
ATOM 823 N N . LEU A 1 99 ? -5.475 -6.502 13.783 1.00 93.75 99 LEU A N 1
ATOM 824 C CA . LEU A 1 99 ? -6.252 -7.304 14.733 1.00 93.75 99 LEU A CA 1
ATOM 825 C C . LEU A 1 99 ? -5.426 -8.318 15.542 1.00 93.75 99 LEU A C 1
ATOM 827 O O . LEU A 1 99 ? -5.857 -8.690 16.620 1.00 93.75 99 LEU A O 1
ATOM 831 N N . ASN A 1 100 ? -4.305 -8.827 15.019 1.00 91.38 100 ASN A N 1
ATOM 832 C CA . ASN A 1 100 ? -3.483 -9.817 15.734 1.00 91.38 100 ASN A CA 1
ATOM 833 C C . ASN A 1 100 ? -2.366 -9.185 16.573 1.00 91.38 100 ASN A C 1
ATOM 835 O O . ASN A 1 100 ? -1.825 -9.847 17.456 1.00 91.38 100 ASN A O 1
ATOM 839 N N . GLU A 1 101 ? -1.942 -7.969 16.230 1.00 84.62 101 GLU A N 1
ATOM 840 C CA . GLU A 1 101 ? -0.798 -7.305 16.863 1.00 84.62 101 GLU A CA 1
ATOM 841 C C . GLU A 1 101 ? -1.217 -6.262 17.902 1.00 84.62 101 GLU A C 1
ATOM 843 O O . GLU A 1 101 ? -0.456 -6.010 18.836 1.00 84.62 101 GLU A O 1
ATOM 848 N N . TYR A 1 102 ? -2.409 -5.676 17.758 1.00 76.06 102 TYR A N 1
ATOM 849 C CA . TYR A 1 102 ? -2.853 -4.530 18.557 1.00 76.06 102 TYR A CA 1
ATOM 850 C C . TYR A 1 102 ? -4.169 -4.759 19.316 1.00 76.06 102 TYR A C 1
ATOM 852 O O . TYR A 1 102 ? -4.496 -3.965 20.198 1.00 76.06 102 TYR A O 1
ATOM 860 N N . LEU A 1 103 ? -4.899 -5.840 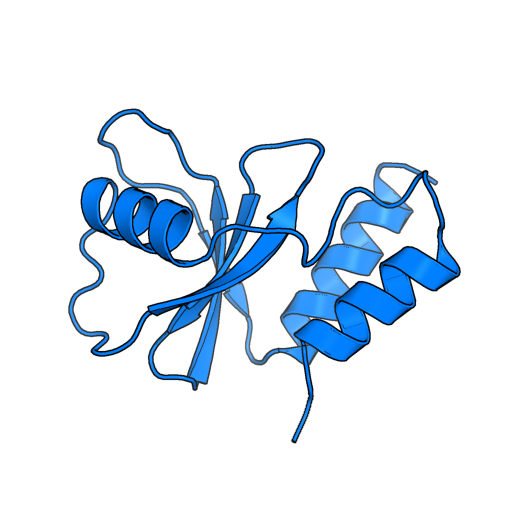19.019 1.00 71.56 103 LEU A N 1
ATOM 861 C CA . LEU A 1 103 ? -6.136 -6.247 19.701 1.00 71.56 103 LEU A CA 1
ATOM 862 C C . LEU A 1 103 ? -5.989 -7.649 20.303 1.00 71.56 103 LEU A C 1
ATOM 864 O O . LEU A 1 103 ? -6.600 -7.876 21.373 1.00 71.56 103 LEU A O 1
#

Organism: NCBI:txid1121131